Protein AF-A0A660SDK5-F1 (afdb_monomer_lite)

Foldseek 3Di:
DDFDWDAQPPPRDIDGPPDDHPDPPDDDDDDDDDDDDDDPPPDPDPPVVVVVVVVVVVCVVVCVVCVVVVVVVVVVVVVVVVVVVVVVCVVVVVLVVVLVVLLVVLCVLVVNPPVVLVVQLVVQCVVCVPDDSSVSSVVSSVVSVVVVVD

Structure (mmCIF, N/CA/C/O backbone):
data_AF-A0A660SDK5-F1
#
_entry.id   AF-A0A660SDK5-F1
#
loop_
_atom_site.group_PDB
_atom_site.id
_atom_site.type_symbol
_atom_site.label_atom_id
_atom_site.label_alt_id
_atom_site.label_comp_id
_atom_site.label_asym_id
_atom_site.label_entity_id
_atom_site.label_seq_id
_atom_site.pdbx_PDB_ins_code
_atom_site.Cartn_x
_atom_site.Cartn_y
_atom_site.Cartn_z
_atom_site.occupancy
_atom_site.B_iso_or_equiv
_atom_site.auth_seq_id
_atom_site.auth_comp_id
_atom_site.auth_asym_id
_atom_site.auth_atom_id
_atom_site.pdbx_PDB_model_num
ATOM 1 N N . MET A 1 1 ? 66.994 42.551 -54.030 1.00 45.72 1 MET A N 1
ATOM 2 C CA . MET A 1 1 ? 67.767 41.523 -53.300 1.00 45.72 1 MET A CA 1
ATOM 3 C C . MET A 1 1 ? 67.436 40.158 -53.883 1.00 45.72 1 MET A C 1
ATOM 5 O O . MET A 1 1 ? 66.266 39.802 -53.882 1.00 45.72 1 MET A O 1
ATOM 9 N N . ALA A 1 2 ? 68.414 39.427 -54.422 1.00 49.44 2 ALA A N 1
ATOM 10 C CA . ALA A 1 2 ? 68.190 38.048 -54.863 1.00 49.44 2 ALA A CA 1
ATOM 11 C C . ALA A 1 2 ? 68.078 37.131 -53.629 1.00 49.44 2 ALA A C 1
ATOM 13 O O . ALA A 1 2 ? 68.874 37.297 -52.702 1.00 49.44 2 ALA A O 1
ATOM 14 N N . PRO A 1 3 ? 67.104 36.207 -53.568 1.00 57.09 3 PRO A N 1
ATOM 15 C CA . PRO A 1 3 ? 66.950 35.340 -52.408 1.00 57.09 3 PRO A CA 1
ATOM 16 C C . PRO A 1 3 ? 68.117 34.350 -52.341 1.00 57.09 3 PRO A C 1
ATOM 18 O O . PRO A 1 3 ? 68.409 33.653 -53.316 1.00 57.09 3 PRO A O 1
ATOM 21 N N . ASN A 1 4 ? 68.786 34.290 -51.187 1.00 60.28 4 ASN A N 1
ATOM 22 C CA . ASN A 1 4 ? 69.859 33.333 -50.936 1.00 60.28 4 ASN A CA 1
ATOM 23 C C . ASN A 1 4 ? 69.269 31.917 -50.898 1.00 60.28 4 ASN A C 1
ATOM 25 O O . ASN A 1 4 ? 68.491 31.578 -50.002 1.00 60.28 4 ASN A O 1
ATOM 29 N N . LYS A 1 5 ? 69.622 31.112 -51.904 1.00 66.94 5 LYS A N 1
ATOM 30 C CA . LYS A 1 5 ? 69.234 29.703 -52.027 1.00 66.94 5 LYS A CA 1
ATOM 31 C C . LYS A 1 5 ? 70.316 28.829 -51.409 1.00 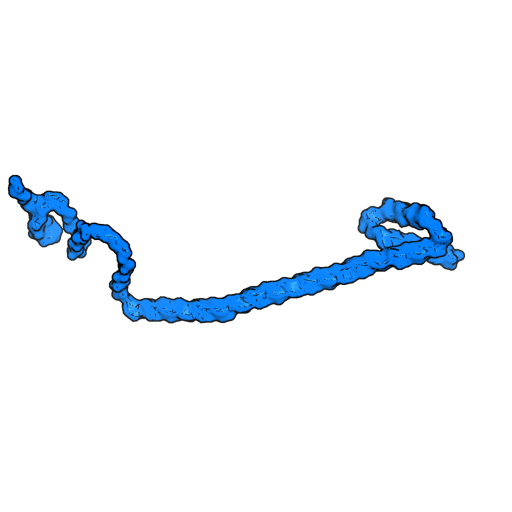66.94 5 LYS A C 1
ATOM 33 O O . LYS A 1 5 ? 71.500 29.071 -51.635 1.00 66.94 5 LYS A O 1
ATOM 38 N N . TYR A 1 6 ? 69.920 27.810 -50.662 1.00 68.50 6 TYR A N 1
ATOM 39 C CA . TYR A 1 6 ? 70.836 26.832 -50.083 1.00 68.50 6 TYR A CA 1
ATOM 40 C C . TYR A 1 6 ? 70.356 25.414 -50.381 1.00 68.50 6 TYR A C 1
ATOM 42 O O . TYR A 1 6 ? 69.182 25.182 -50.672 1.00 68.50 6 TYR A O 1
ATOM 50 N N . LYS A 1 7 ? 71.287 24.459 -50.355 1.00 66.62 7 LYS A N 1
ATOM 51 C CA . LYS A 1 7 ? 71.003 23.061 -50.677 1.00 66.62 7 LYS A CA 1
ATOM 52 C C . LYS A 1 7 ? 70.560 22.324 -49.417 1.00 66.62 7 LYS A C 1
ATOM 54 O O . LYS A 1 7 ? 71.272 22.348 -48.414 1.00 66.62 7 LYS A O 1
ATOM 59 N N . CYS A 1 8 ? 69.402 21.672 -49.462 1.00 66.19 8 CYS A N 1
ATOM 60 C CA . CYS A 1 8 ? 68.900 20.888 -48.341 1.00 66.19 8 CYS A CA 1
ATOM 61 C C . CYS A 1 8 ? 69.815 19.672 -48.096 1.00 66.19 8 CYS A C 1
ATOM 63 O O . CYS A 1 8 ? 70.030 18.888 -49.023 1.00 66.19 8 CYS A O 1
ATOM 65 N N . PRO A 1 9 ? 70.334 19.462 -46.873 1.00 63.25 9 PRO A N 1
ATOM 66 C CA . PRO A 1 9 ? 71.227 18.342 -46.580 1.00 63.25 9 PRO A CA 1
ATOM 67 C C . PRO A 1 9 ? 70.530 16.970 -46.610 1.00 63.25 9 PRO A C 1
ATOM 69 O O . PRO A 1 9 ? 71.217 15.959 -46.695 1.00 63.25 9 PRO A O 1
ATOM 72 N N . HIS A 1 10 ? 69.190 16.919 -46.573 1.00 59.16 10 HIS A N 1
ATOM 73 C CA . HIS A 1 10 ? 68.434 15.660 -46.564 1.00 59.16 10 HIS A CA 1
ATOM 74 C C . HIS A 1 10 ? 67.985 15.173 -47.949 1.00 59.16 10 HIS A C 1
ATOM 76 O O . HIS A 1 10 ? 68.070 13.978 -48.213 1.00 59.16 10 HIS A O 1
ATOM 82 N N . CYS A 1 11 ? 67.518 16.058 -48.835 1.00 65.75 11 CYS A N 1
ATOM 83 C CA . CYS A 1 11 ? 67.056 15.678 -50.182 1.00 65.75 11 CYS A CA 1
ATOM 84 C C . CYS A 1 11 ? 67.923 16.240 -51.319 1.00 65.75 11 CYS A C 1
ATOM 86 O O . CYS A 1 11 ? 67.777 15.829 -52.466 1.00 65.75 11 CYS A O 1
ATOM 88 N N . GLY A 1 12 ? 68.831 17.175 -51.029 1.00 62.75 12 GLY A N 1
ATOM 89 C CA . GLY A 1 12 ? 69.705 17.785 -52.027 1.00 62.75 12 GLY A CA 1
ATOM 90 C C . GLY A 1 12 ? 69.044 18.843 -52.919 1.00 62.75 12 GLY A C 1
ATOM 91 O O . GLY A 1 12 ? 69.733 19.389 -53.781 1.00 62.75 12 GLY A O 1
ATOM 92 N N . GLU A 1 13 ? 67.762 19.166 -52.726 1.00 64.44 13 GLU A N 1
ATOM 93 C CA . GLU A 1 13 ? 67.080 20.226 -53.481 1.00 64.44 13 GLU A CA 1
ATOM 94 C C . GLU A 1 13 ? 67.438 21.633 -52.972 1.00 64.44 13 GLU A C 1
ATOM 96 O O . GLU A 1 13 ? 67.806 21.827 -51.811 1.00 64.44 13 GLU A O 1
ATOM 101 N N . MET A 1 14 ? 67.362 22.624 -53.866 1.00 66.81 14 MET A N 1
ATOM 102 C CA . MET A 1 14 ? 67.649 24.031 -53.568 1.00 66.81 14 MET A CA 1
ATOM 103 C C . MET A 1 14 ? 66.403 24.713 -52.994 1.00 66.81 14 MET A C 1
ATOM 105 O O . MET A 1 14 ? 65.396 24.824 -53.689 1.00 66.81 14 MET A O 1
ATOM 109 N N . VAL A 1 15 ? 66.495 25.218 -51.766 1.00 65.31 15 VAL A N 1
ATOM 110 C CA . VAL A 1 15 ? 65.403 25.901 -51.053 1.00 65.31 15 VAL A CA 1
ATOM 111 C C . VAL A 1 15 ? 65.769 27.344 -50.714 1.00 65.31 15 VAL A C 1
ATOM 113 O O . VAL A 1 15 ? 66.944 27.701 -50.581 1.00 65.31 15 VAL A O 1
ATOM 116 N N . THR A 1 16 ? 64.751 28.193 -50.608 1.00 64.69 16 THR A N 1
ATOM 117 C CA . THR A 1 16 ? 64.866 29.614 -50.264 1.00 64.69 16 THR A CA 1
ATOM 118 C C . THR A 1 16 ? 64.723 29.842 -48.760 1.00 64.69 16 THR A C 1
ATOM 120 O O . THR A 1 16 ? 63.924 29.196 -48.087 1.00 64.69 16 THR A O 1
ATOM 123 N N . PHE A 1 17 ? 65.516 30.766 -48.210 1.00 54.19 17 PHE A N 1
ATOM 124 C CA . PHE A 1 17 ? 65.450 31.137 -46.792 1.00 54.19 17 PHE A CA 1
ATOM 125 C C . PHE A 1 17 ? 64.060 31.693 -46.432 1.00 54.19 17 PHE A C 1
ATOM 127 O O . PHE A 1 17 ? 63.668 32.730 -46.961 1.00 54.19 17 PHE A O 1
ATOM 134 N N . GLY A 1 18 ? 63.341 31.020 -45.528 1.00 58.81 18 GLY A N 1
ATOM 135 C CA . GLY A 1 18 ? 62.025 31.446 -45.031 1.00 58.81 18 GLY A CA 1
ATOM 136 C C . GLY A 1 18 ? 60.860 30.516 -45.384 1.00 58.81 18 GLY A C 1
ATOM 137 O O . GLY A 1 18 ? 59.809 30.637 -44.766 1.00 58.81 18 GLY A O 1
ATOM 138 N N . GLU A 1 19 ? 61.042 29.562 -46.301 1.00 58.28 19 GLU A N 1
ATOM 139 C CA . GLU A 1 19 ? 60.058 28.500 -46.546 1.00 58.28 19 GLU A CA 1
ATOM 140 C C . GLU A 1 19 ? 60.362 27.262 -45.693 1.00 58.28 19 GLU A C 1
ATOM 142 O O . GLU A 1 19 ? 61.521 26.938 -45.416 1.00 58.28 19 GLU A O 1
ATOM 147 N N . HIS A 1 20 ? 59.294 26.619 -45.216 1.00 56.06 20 HIS A N 1
ATOM 148 C CA . HIS A 1 20 ? 59.330 25.590 -44.182 1.00 56.06 20 HIS A CA 1
ATOM 149 C C . HIS A 1 20 ? 60.252 24.416 -44.543 1.00 56.06 20 HIS A C 1
ATOM 151 O O . HIS A 1 20 ? 60.253 23.907 -45.663 1.00 56.06 20 HIS A O 1
ATOM 157 N N . PHE A 1 21 ? 61.041 23.989 -43.552 1.00 54.16 21 PHE A N 1
ATOM 158 C CA . PHE A 1 21 ? 61.981 22.876 -43.648 1.00 54.16 21 PHE A CA 1
ATOM 159 C C . PHE A 1 21 ? 61.303 21.621 -44.209 1.00 54.16 21 PHE A C 1
ATOM 161 O O . PHE A 1 21 ? 60.197 21.278 -43.793 1.00 54.16 21 PHE A O 1
ATOM 168 N N . CYS A 1 22 ? 61.985 20.908 -45.114 1.00 53.41 22 CYS A N 1
ATOM 169 C CA . CYS A 1 22 ? 61.544 19.595 -45.573 1.00 53.41 22 CYS A CA 1
ATOM 170 C C . CYS A 1 22 ? 61.360 18.664 -44.367 1.00 53.41 22 CYS A C 1
ATOM 172 O O . CYS A 1 22 ? 62.335 18.161 -43.807 1.00 53.41 22 CYS A O 1
ATOM 174 N N . LEU A 1 23 ? 60.107 18.431 -43.978 1.00 53.84 23 LEU A N 1
ATOM 175 C CA . LEU A 1 23 ? 59.757 17.371 -43.050 1.00 53.84 23 LEU A CA 1
ATOM 176 C C . LEU A 1 23 ? 60.050 16.042 -43.745 1.00 53.84 23 LEU A C 1
ATOM 178 O O . LEU A 1 23 ? 59.659 15.802 -44.891 1.00 53.84 23 LEU A O 1
ATOM 182 N N . ILE A 1 24 ? 60.818 15.214 -43.046 1.00 47.53 24 ILE A N 1
ATOM 183 C CA . ILE A 1 24 ? 61.149 13.845 -43.428 1.00 47.53 24 ILE A CA 1
ATOM 184 C C . ILE A 1 24 ? 59.847 13.165 -43.888 1.00 47.53 24 ILE A C 1
ATOM 186 O O . ILE A 1 24 ? 58.884 13.133 -43.128 1.00 47.53 24 ILE A O 1
ATOM 190 N N . ASN A 1 25 ? 59.845 12.654 -45.126 1.00 46.62 25 ASN A N 1
ATOM 191 C CA . ASN A 1 25 ? 58.721 12.049 -45.871 1.00 46.62 25 ASN A CA 1
ATOM 192 C C . ASN A 1 25 ? 57.896 12.934 -46.827 1.00 46.62 25 ASN A C 1
ATOM 194 O O . ASN A 1 25 ? 56.756 12.602 -47.132 1.00 46.62 25 ASN A O 1
ATOM 198 N N . GLY A 1 26 ? 58.508 13.950 -47.439 1.00 47.28 26 GLY A N 1
ATOM 199 C CA . GLY A 1 26 ? 58.236 14.237 -48.858 1.00 47.28 26 GLY A CA 1
ATOM 200 C C . GLY A 1 26 ? 56.811 14.667 -49.228 1.00 47.28 26 GLY A C 1
ATOM 201 O O . GLY A 1 26 ? 56.377 14.405 -50.346 1.00 47.28 26 GLY A O 1
ATOM 202 N N . THR A 1 27 ? 56.093 15.357 -48.346 1.00 44.25 27 THR A N 1
ATOM 203 C CA . THR A 1 27 ? 54.814 15.990 -48.694 1.00 44.25 27 THR A CA 1
ATOM 204 C C . THR A 1 27 ? 54.873 17.478 -48.387 1.00 44.25 27 THR A C 1
ATOM 206 O O . THR A 1 27 ? 55.001 17.879 -47.233 1.00 44.25 27 THR A O 1
ATOM 209 N N . LYS A 1 28 ? 54.816 18.292 -49.446 1.00 46.75 28 LYS A N 1
ATOM 210 C CA . LYS A 1 28 ? 54.631 19.744 -49.372 1.00 46.75 28 LYS A CA 1
ATOM 211 C C . LYS A 1 28 ? 53.169 19.999 -48.985 1.00 46.75 28 LYS A C 1
ATOM 213 O O . LYS A 1 28 ? 52.286 19.541 -49.702 1.00 46.75 28 LYS A O 1
ATOM 218 N N . GLU A 1 29 ? 52.907 20.683 -47.874 1.00 45.25 29 GLU A N 1
ATOM 219 C CA . GLU A 1 29 ? 51.584 21.265 -47.614 1.00 45.25 29 GLU A CA 1
ATOM 220 C C . GLU A 1 29 ? 51.557 22.680 -48.203 1.00 45.25 29 GLU A C 1
ATOM 222 O O . GLU A 1 29 ? 52.317 23.549 -47.779 1.00 45.25 29 GLU A O 1
ATOM 227 N N . GLU A 1 30 ? 50.700 22.908 -49.198 1.00 40.53 30 GLU A N 1
ATOM 228 C CA . GLU A 1 30 ? 50.307 24.254 -49.615 1.00 40.53 30 GLU A CA 1
ATOM 229 C C . GLU A 1 30 ? 49.165 24.716 -48.703 1.00 40.53 30 GLU A C 1
ATOM 231 O O . GLU A 1 30 ? 48.057 24.183 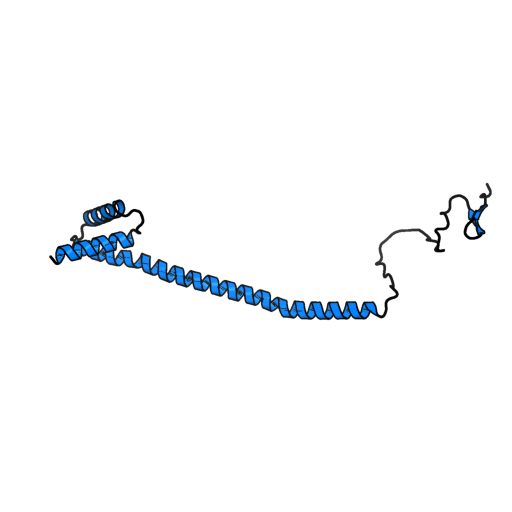-48.746 1.00 40.53 30 GLU A O 1
ATOM 236 N N . SER A 1 31 ? 49.439 25.697 -47.843 1.00 43.06 31 SER A N 1
ATOM 237 C CA . SER A 1 31 ? 48.449 26.319 -46.965 1.00 43.06 31 SER A CA 1
ATOM 238 C C . SER A 1 31 ? 47.970 27.658 -47.531 1.00 43.06 31 SER A C 1
ATOM 240 O O . SER A 1 31 ? 48.736 28.619 -47.564 1.00 43.06 31 SER A O 1
ATOM 242 N N . SER A 1 32 ? 46.704 27.737 -47.940 1.00 37.66 32 SER A N 1
ATOM 243 C CA . SER A 1 32 ? 45.833 28.934 -47.912 1.00 37.66 32 SER A CA 1
ATOM 244 C C . SER A 1 32 ? 44.469 28.547 -48.513 1.00 37.66 32 SER A C 1
ATOM 246 O O . SER A 1 32 ? 44.440 27.806 -49.483 1.00 37.66 32 SER A O 1
ATOM 248 N N . ALA A 1 33 ? 43.284 28.951 -48.058 1.00 33.19 33 ALA A N 1
ATOM 249 C CA . ALA A 1 33 ? 42.777 29.603 -46.858 1.00 33.19 33 ALA A CA 1
ATOM 250 C C . ALA A 1 33 ? 41.240 29.352 -46.831 1.00 33.19 33 ALA A C 1
ATOM 252 O O . ALA A 1 33 ? 40.620 29.289 -47.887 1.00 33.19 33 ALA A O 1
ATOM 253 N N . ASP A 1 34 ? 40.675 29.231 -45.627 1.00 32.34 34 ASP A N 1
ATOM 254 C CA . ASP A 1 34 ? 39.276 29.450 -45.200 1.00 32.34 34 ASP A CA 1
ATOM 255 C C . ASP A 1 34 ? 38.039 28.717 -45.803 1.00 32.34 34 ASP A C 1
ATOM 257 O O . ASP A 1 34 ? 37.671 28.852 -46.966 1.00 32.34 34 ASP A O 1
ATOM 261 N N . SER A 1 35 ? 37.278 28.138 -44.853 1.00 29.69 35 SER A N 1
ATOM 262 C CA . SER A 1 35 ? 35.886 27.623 -44.830 1.00 29.69 35 SER A CA 1
ATOM 263 C C . SER A 1 35 ? 35.592 26.129 -45.096 1.00 29.69 35 SER A C 1
ATOM 265 O O . SER A 1 35 ? 36.285 25.472 -45.865 1.00 29.69 35 SER A O 1
ATOM 267 N N . PRO A 1 36 ? 34.609 25.545 -44.365 1.00 45.31 36 PRO A N 1
ATOM 268 C CA . PRO A 1 36 ? 34.728 24.202 -43.812 1.00 45.31 36 PRO A CA 1
ATOM 269 C C . PRO A 1 36 ? 33.966 23.171 -44.644 1.00 45.31 36 PRO A C 1
ATOM 271 O O . PRO A 1 36 ? 32.738 23.179 -44.685 1.00 45.31 36 PRO A O 1
ATOM 274 N N . GLU A 1 37 ? 34.683 22.216 -45.231 1.00 32.53 37 GLU A N 1
ATOM 275 C CA . GLU A 1 37 ? 34.061 21.041 -45.830 1.00 32.53 37 GLU A CA 1
ATOM 276 C C . GLU A 1 37 ? 34.678 19.750 -45.293 1.00 32.53 37 GLU A C 1
ATOM 278 O O . GLU A 1 37 ? 35.881 19.603 -45.086 1.00 32.53 37 GLU A O 1
ATOM 283 N N . VAL A 1 38 ? 33.768 18.837 -44.978 1.00 40.59 38 VAL A N 1
ATOM 284 C CA . VAL A 1 38 ? 33.946 17.550 -44.321 1.00 40.59 38 VAL A CA 1
ATOM 285 C C . VAL A 1 38 ? 35.097 16.762 -44.950 1.00 40.59 38 VAL A C 1
ATOM 287 O O . VAL A 1 38 ? 35.002 16.270 -46.075 1.00 40.59 38 VAL A O 1
ATOM 290 N N . ASN A 1 39 ? 36.175 16.582 -44.185 1.00 38.38 39 ASN A N 1
ATOM 291 C CA . ASN A 1 39 ? 37.312 15.762 -44.587 1.00 38.38 39 ASN A CA 1
ATOM 292 C C . ASN A 1 39 ? 36.915 14.279 -44.648 1.00 38.38 39 ASN A C 1
ATOM 294 O O . ASN A 1 39 ? 37.056 13.523 -43.684 1.00 38.38 39 ASN A O 1
ATOM 298 N N . ASN A 1 40 ? 36.473 13.856 -45.830 1.00 44.31 40 ASN A N 1
ATOM 299 C CA . ASN A 1 40 ? 36.569 12.487 -46.312 1.00 44.31 40 ASN A CA 1
ATOM 300 C C . ASN A 1 40 ? 38.052 12.078 -46.365 1.00 44.31 40 ASN A C 1
ATOM 302 O O . ASN A 1 40 ? 38.704 12.166 -47.406 1.00 44.31 40 ASN A O 1
ATOM 306 N N . LYS A 1 41 ? 38.606 11.580 -45.253 1.00 38.22 41 LYS A N 1
ATOM 307 C CA . LYS A 1 41 ? 39.825 10.767 -45.316 1.00 38.22 41 LYS A CA 1
ATOM 308 C C . LYS A 1 41 ? 39.448 9.399 -45.876 1.00 38.22 41 LYS A C 1
ATOM 310 O O . LYS A 1 41 ? 38.984 8.514 -45.160 1.00 38.22 41 LYS A O 1
ATOM 315 N N . LYS A 1 42 ? 39.665 9.251 -47.184 1.00 45.38 42 LYS A N 1
ATOM 316 C CA . LYS A 1 42 ? 39.742 7.981 -47.910 1.00 45.38 42 LYS A CA 1
ATOM 317 C C . LYS A 1 42 ? 40.836 7.124 -47.264 1.00 45.38 42 LYS A C 1
ATOM 319 O O . LYS A 1 42 ? 42.001 7.202 -47.631 1.00 45.38 42 LYS A O 1
ATOM 324 N N . SER A 1 43 ? 40.453 6.364 -46.241 1.00 41.75 43 SER A N 1
ATOM 325 C CA . SER A 1 43 ? 41.298 5.366 -45.596 1.00 41.75 43 SER A CA 1
ATOM 326 C C . SER A 1 43 ? 41.329 4.118 -46.470 1.00 41.75 43 SER A C 1
ATOM 328 O O . SER A 1 43 ? 40.296 3.502 -46.750 1.00 41.75 43 SER A O 1
ATOM 330 N N . GLU A 1 44 ? 42.532 3.757 -46.902 1.00 44.09 44 GLU A N 1
ATOM 331 C CA . GLU A 1 44 ? 42.892 2.416 -47.345 1.00 44.09 44 GLU A CA 1
ATOM 332 C C . GLU A 1 44 ? 42.525 1.396 -46.258 1.00 44.09 44 GLU A C 1
ATOM 334 O O . GLU A 1 44 ? 43.308 1.104 -45.361 1.00 44.09 44 GLU A O 1
ATOM 339 N N . ASN A 1 45 ? 41.295 0.880 -46.285 1.00 46.94 45 ASN A N 1
ATOM 340 C CA . ASN A 1 45 ? 40.918 -0.314 -45.529 1.00 46.94 45 ASN A CA 1
ATOM 341 C C . ASN A 1 45 ? 39.602 -0.909 -46.053 1.00 46.94 45 ASN A C 1
ATOM 343 O O . ASN A 1 45 ? 38.591 -0.994 -45.353 1.00 46.94 45 ASN A O 1
ATOM 347 N N . SER A 1 46 ? 39.600 -1.336 -47.320 1.00 45.91 46 SER A N 1
ATOM 348 C CA . SER A 1 46 ? 38.405 -1.896 -47.976 1.00 45.91 46 SER A CA 1
ATOM 349 C C . SER A 1 46 ? 37.906 -3.217 -47.351 1.00 45.91 46 SER A C 1
ATOM 351 O O . SER A 1 46 ? 36.761 -3.609 -47.585 1.00 45.91 46 SER A O 1
ATOM 353 N N . GLY A 1 47 ? 38.718 -3.878 -46.510 1.00 48.03 47 GLY A N 1
ATOM 354 C CA . GLY A 1 47 ? 38.348 -5.084 -45.754 1.00 48.03 47 GLY A CA 1
ATOM 355 C C . GLY A 1 47 ? 37.775 -4.823 -44.351 1.00 48.03 47 GLY A C 1
ATOM 356 O O . GLY A 1 47 ? 36.805 -5.471 -43.953 1.00 48.03 47 GLY A O 1
ATOM 357 N N . SER A 1 48 ? 38.325 -3.856 -43.607 1.00 52.03 48 SER A N 1
ATOM 358 C CA . SER A 1 48 ? 37.908 -3.563 -42.222 1.00 52.03 48 SER A CA 1
ATOM 359 C C . SER A 1 48 ? 36.657 -2.687 -42.139 1.00 52.03 48 SER A C 1
ATOM 361 O O . SER A 1 48 ? 35.843 -2.882 -41.237 1.00 52.03 48 SER A O 1
ATOM 363 N N . LEU A 1 49 ? 36.425 -1.798 -43.114 1.00 54.66 49 LEU A N 1
ATOM 364 C CA . LEU A 1 49 ? 35.206 -0.978 -43.166 1.00 54.66 49 LEU A CA 1
ATOM 365 C C . LEU A 1 49 ? 33.932 -1.819 -43.328 1.00 54.66 49 LEU A C 1
ATOM 367 O O . LEU A 1 49 ? 32.913 -1.518 -42.710 1.00 54.66 49 LEU A O 1
ATOM 371 N N . LYS A 1 50 ? 33.995 -2.917 -44.096 1.00 60.56 50 LYS A N 1
ATOM 372 C CA . LYS A 1 50 ? 32.858 -3.841 -44.249 1.00 60.56 50 LYS A CA 1
ATOM 373 C C . LYS A 1 50 ? 32.505 -4.528 -42.929 1.00 60.56 50 LYS A C 1
ATOM 375 O O . LYS A 1 50 ? 31.329 -4.665 -42.614 1.00 60.56 50 LYS A O 1
ATOM 380 N N . ARG A 1 51 ? 33.509 -4.912 -42.131 1.00 65.31 51 ARG A N 1
ATOM 381 C CA . ARG A 1 51 ? 33.290 -5.531 -40.813 1.00 65.31 51 ARG A CA 1
ATOM 382 C C . ARG A 1 51 ? 32.686 -4.543 -39.815 1.00 65.31 51 ARG A C 1
ATOM 384 O O . ARG A 1 51 ? 31.751 -4.908 -39.115 1.00 65.31 51 ARG A O 1
ATOM 391 N N . ILE A 1 52 ? 33.156 -3.294 -39.803 1.00 73.06 52 ILE A N 1
ATOM 392 C CA . ILE A 1 52 ? 32.602 -2.234 -38.944 1.00 73.06 52 ILE A CA 1
ATOM 393 C C . ILE A 1 52 ? 31.144 -1.933 -39.322 1.00 73.06 52 ILE A C 1
ATOM 395 O O . ILE A 1 52 ? 30.293 -1.836 -38.440 1.00 73.06 52 ILE A O 1
ATOM 399 N N . GLY A 1 53 ? 30.835 -1.872 -40.622 1.00 73.44 53 GLY A N 1
ATOM 400 C CA . GLY A 1 53 ? 29.465 -1.698 -41.107 1.00 73.44 53 GLY A CA 1
ATOM 401 C C . GLY A 1 53 ? 28.531 -2.826 -40.660 1.00 73.44 53 GLY A C 1
ATOM 402 O O . GLY A 1 53 ? 27.449 -2.558 -40.147 1.00 73.44 53 GLY A O 1
ATOM 403 N N . VAL A 1 54 ? 28.967 -4.085 -40.771 1.00 79.38 54 VAL A N 1
ATOM 404 C CA . VAL A 1 54 ? 28.173 -5.242 -40.320 1.00 79.38 54 VAL A CA 1
ATOM 405 C C . VAL A 1 54 ? 27.957 -5.222 -38.804 1.00 79.38 54 VAL A C 1
ATOM 407 O O . VAL A 1 54 ? 26.842 -5.466 -38.353 1.00 79.38 54 VAL A O 1
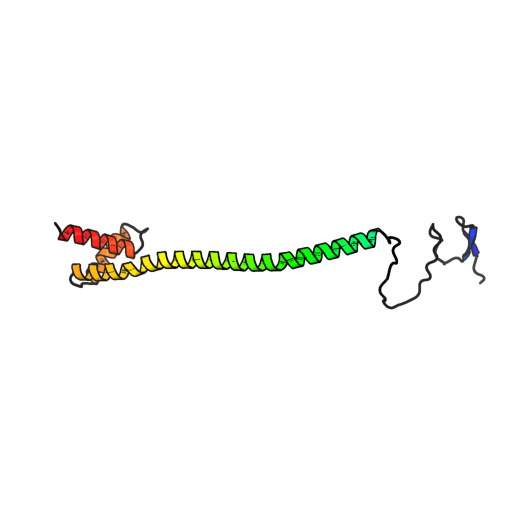ATOM 410 N N . ILE A 1 55 ? 28.975 -4.878 -38.010 1.00 81.12 55 ILE A N 1
ATOM 411 C CA . ILE A 1 55 ? 28.850 -4.795 -36.545 1.00 81.12 55 ILE A CA 1
ATOM 412 C C . ILE A 1 55 ? 27.848 -3.706 -36.140 1.00 81.12 55 ILE A C 1
ATOM 414 O O . ILE A 1 55 ? 27.015 -3.946 -35.269 1.00 81.12 55 ILE A O 1
ATOM 418 N N . LEU A 1 56 ? 27.871 -2.540 -36.792 1.00 82.12 56 LEU A N 1
ATOM 419 C CA . LEU A 1 56 ? 26.907 -1.465 -36.530 1.00 82.12 56 LEU A CA 1
ATOM 420 C C . LEU A 1 56 ? 25.473 -1.875 -36.884 1.00 82.12 56 LEU A C 1
ATOM 422 O O . LEU A 1 56 ? 24.552 -1.608 -36.113 1.00 82.12 56 LEU A O 1
ATOM 426 N N . VAL A 1 57 ? 25.278 -2.568 -38.008 1.00 83.50 57 VAL A N 1
ATOM 427 C CA . VAL A 1 57 ? 23.960 -3.087 -38.411 1.00 83.50 57 VAL A CA 1
ATOM 428 C C . VAL A 1 57 ? 23.448 -4.117 -37.399 1.00 83.50 57 VAL A C 1
ATOM 430 O O . VAL A 1 57 ? 22.308 -4.034 -36.952 1.00 83.50 57 VAL A O 1
ATOM 433 N N . VAL A 1 58 ? 24.295 -5.046 -36.954 1.00 83.56 58 VAL A N 1
ATOM 434 C CA . VAL A 1 58 ? 23.913 -6.058 -35.955 1.00 83.56 58 VAL A CA 1
ATOM 435 C C . VAL A 1 58 ? 23.634 -5.431 -34.581 1.00 83.56 58 VAL A C 1
ATOM 437 O O . VAL A 1 58 ? 22.675 -5.824 -33.916 1.00 83.56 58 VAL A O 1
ATOM 440 N N . ALA A 1 59 ? 24.416 -4.435 -34.158 1.00 82.44 59 ALA A N 1
ATOM 441 C CA . ALA A 1 59 ? 24.223 -3.738 -32.884 1.00 82.44 59 ALA A CA 1
ATOM 442 C C . ALA A 1 59 ? 22.940 -2.892 -32.870 1.00 82.44 59 ALA A C 1
ATOM 444 O O . ALA A 1 59 ? 22.219 -2.868 -31.876 1.00 82.44 59 ALA A O 1
ATOM 445 N N . THR A 1 60 ? 22.617 -2.232 -33.982 1.00 81.38 60 THR A N 1
ATOM 446 C CA . THR A 1 60 ? 21.370 -1.461 -34.116 1.00 81.38 60 THR A CA 1
ATOM 447 C C . THR A 1 60 ? 20.143 -2.366 -34.175 1.00 81.38 60 THR A C 1
ATOM 449 O O . THR A 1 60 ? 19.150 -2.067 -33.520 1.00 81.38 60 THR A O 1
ATOM 452 N N . LEU A 1 61 ? 20.220 -3.510 -34.865 1.00 81.38 61 LEU A N 1
ATOM 453 C CA . LEU A 1 61 ? 19.151 -4.518 -34.886 1.00 81.38 61 LEU A CA 1
ATOM 454 C C . LEU A 1 61 ? 18.900 -5.141 -33.507 1.00 81.38 61 LEU A C 1
ATOM 456 O O . LEU A 1 61 ? 17.753 -5.231 -33.073 1.00 81.38 61 LEU A O 1
ATOM 460 N N . THR A 1 62 ? 19.957 -5.542 -32.796 1.00 80.56 62 THR A N 1
ATOM 461 C CA . THR A 1 62 ? 19.824 -6.111 -31.443 1.00 80.56 62 THR A CA 1
ATOM 462 C C . THR A 1 62 ? 19.367 -5.066 -30.431 1.00 80.56 62 THR A C 1
ATOM 464 O O . THR A 1 62 ? 18.467 -5.344 -29.641 1.00 80.56 62 THR A O 1
ATOM 467 N N . GLY A 1 63 ? 19.899 -3.844 -30.501 1.00 78.00 63 GLY A N 1
ATOM 468 C CA . GLY A 1 63 ? 19.445 -2.714 -29.694 1.00 78.00 63 GLY A CA 1
ATOM 469 C C . GLY A 1 63 ? 17.965 -2.402 -29.913 1.00 78.00 63 GLY A C 1
ATOM 470 O O . GLY A 1 63 ? 17.222 -2.306 -28.941 1.00 78.00 63 GLY A O 1
ATOM 471 N N . ALA A 1 64 ? 17.510 -2.326 -31.167 1.00 75.38 64 ALA A N 1
ATOM 472 C CA . ALA A 1 64 ? 16.110 -2.067 -31.506 1.00 75.38 64 ALA A CA 1
ATOM 473 C C . ALA A 1 64 ? 15.169 -3.205 -31.085 1.00 75.38 64 ALA A C 1
ATOM 475 O O . ALA A 1 64 ? 14.036 -2.938 -30.692 1.00 75.38 64 ALA A O 1
ATOM 476 N N . MET A 1 65 ? 15.629 -4.460 -31.121 1.00 77.81 65 MET A N 1
ATOM 477 C CA . MET A 1 65 ? 14.849 -5.591 -30.616 1.00 77.81 65 MET A CA 1
ATOM 478 C C . MET A 1 65 ? 14.778 -5.633 -29.089 1.00 77.81 65 MET A C 1
ATOM 480 O O . MET A 1 65 ? 13.744 -6.028 -28.567 1.00 77.81 65 MET A O 1
ATOM 484 N N . LEU A 1 66 ? 15.825 -5.217 -28.369 1.00 76.19 66 LEU A N 1
ATOM 485 C CA . LEU A 1 66 ? 15.874 -5.227 -26.898 1.00 76.19 66 LEU A CA 1
ATOM 486 C C . LEU A 1 66 ? 15.213 -3.998 -26.254 1.00 76.19 66 LEU A C 1
ATOM 488 O O . LEU A 1 66 ? 14.670 -4.100 -25.154 1.00 76.19 66 LEU A O 1
ATOM 492 N N . TRP A 1 67 ? 15.198 -2.857 -26.944 1.00 73.06 67 TRP A N 1
ATOM 493 C CA . TRP A 1 67 ? 14.560 -1.614 -26.497 1.00 73.06 67 TRP A CA 1
ATOM 494 C C . TRP A 1 67 ? 13.096 -1.767 -26.039 1.00 73.06 67 TRP A C 1
ATOM 496 O O . TRP A 1 67 ? 12.762 -1.273 -24.957 1.00 73.06 67 TRP A O 1
ATOM 506 N N . PRO A 1 68 ? 12.207 -2.458 -26.785 1.00 74.81 68 PRO A N 1
ATOM 507 C CA . PRO A 1 68 ? 10.826 -2.652 -26.354 1.00 74.81 68 PRO A CA 1
ATOM 508 C C . PRO A 1 68 ? 10.722 -3.557 -25.123 1.00 74.81 68 PRO A C 1
ATOM 510 O O . PRO A 1 68 ? 9.839 -3.341 -24.295 1.00 74.81 68 PRO A O 1
ATOM 513 N N . PHE A 1 69 ? 11.632 -4.520 -24.944 1.00 76.94 69 PHE A N 1
ATOM 514 C CA . PHE A 1 69 ? 11.614 -5.376 -23.759 1.00 76.94 69 PHE A CA 1
ATOM 515 C C . PHE A 1 69 ? 11.922 -4.580 -22.491 1.00 76.94 69 PHE A C 1
ATOM 517 O O . PHE A 1 69 ? 11.221 -4.766 -21.501 1.00 76.94 69 PHE A O 1
ATOM 524 N N . LEU A 1 70 ? 12.871 -3.635 -22.514 1.00 73.88 70 LEU A N 1
ATOM 525 C CA . LEU A 1 70 ? 13.142 -2.784 -21.345 1.00 73.88 70 LEU A CA 1
ATOM 526 C C . LEU A 1 70 ? 11.914 -1.961 -20.922 1.00 73.88 70 LEU A C 1
ATOM 528 O O . LEU A 1 70 ? 11.610 -1.882 -19.732 1.00 73.88 70 LEU A O 1
ATOM 532 N N . GLY A 1 71 ? 11.182 -1.388 -21.883 1.00 79.38 71 GLY A N 1
ATOM 533 C CA . GLY A 1 71 ? 9.954 -0.638 -21.595 1.00 79.38 71 GLY A CA 1
ATOM 534 C C . GLY A 1 71 ? 8.841 -1.523 -21.028 1.00 79.38 71 GLY A C 1
ATOM 535 O O . GLY A 1 71 ? 8.188 -1.164 -20.049 1.00 79.38 71 GLY A O 1
ATOM 536 N N . ILE A 1 72 ? 8.664 -2.716 -21.598 1.00 84.31 72 ILE A N 1
ATOM 537 C CA . ILE A 1 72 ? 7.666 -3.691 -21.144 1.00 84.31 72 ILE A CA 1
ATOM 538 C C . ILE A 1 72 ? 7.991 -4.188 -19.728 1.00 84.31 72 ILE A C 1
ATOM 540 O O . ILE A 1 72 ? 7.099 -4.233 -18.881 1.00 84.31 72 ILE A O 1
ATOM 544 N N . TYR A 1 73 ? 9.257 -4.490 -19.423 1.00 86.44 73 TYR A N 1
ATOM 545 C CA . TYR A 1 73 ? 9.672 -4.893 -18.075 1.00 86.44 73 TYR A CA 1
ATOM 546 C C . TYR A 1 73 ? 9.393 -3.810 -17.031 1.00 86.44 73 TYR A C 1
ATOM 548 O O . TYR A 1 73 ? 8.919 -4.137 -15.944 1.00 86.44 73 TYR A O 1
ATOM 556 N N . ALA A 1 74 ? 9.614 -2.532 -17.355 1.00 85.56 74 ALA A N 1
ATOM 557 C CA . ALA A 1 74 ? 9.290 -1.427 -16.453 1.00 85.56 74 ALA A CA 1
ATOM 558 C C . ALA A 1 74 ? 7.779 -1.334 -16.165 1.00 85.56 74 ALA A C 1
ATOM 560 O O . ALA A 1 74 ? 7.384 -1.119 -15.018 1.00 85.56 74 ALA A O 1
ATOM 561 N N . LEU A 1 75 ? 6.927 -1.562 -17.172 1.00 86.31 75 LEU A N 1
ATOM 562 C CA . LEU A 1 75 ? 5.472 -1.595 -16.995 1.00 86.31 75 LEU A CA 1
ATOM 563 C C . LEU A 1 75 ? 5.024 -2.770 -16.120 1.00 86.31 75 LEU A C 1
ATOM 565 O O . LEU A 1 75 ? 4.251 -2.573 -15.184 1.00 86.31 75 LEU A O 1
ATOM 569 N N . PHE A 1 76 ? 5.532 -3.978 -16.376 1.00 88.25 76 PHE A N 1
ATOM 570 C CA . PHE A 1 76 ? 5.212 -5.148 -15.555 1.00 88.25 76 PHE A CA 1
ATOM 571 C C . PHE A 1 76 ? 5.698 -4.987 -14.113 1.00 88.25 76 PHE A C 1
ATOM 573 O O . PHE A 1 76 ? 4.942 -5.268 -13.185 1.00 88.25 76 PHE A O 1
ATOM 580 N N . ALA A 1 77 ? 6.916 -4.479 -13.909 1.00 88.50 77 ALA A N 1
ATOM 581 C CA . ALA A 1 77 ? 7.432 -4.182 -12.577 1.00 88.50 77 ALA A CA 1
ATOM 582 C C . ALA A 1 77 ? 6.546 -3.156 -11.850 1.00 88.50 77 ALA A C 1
ATOM 584 O O . ALA A 1 77 ? 6.185 -3.368 -10.693 1.00 88.50 77 ALA A O 1
ATOM 585 N N . GLY A 1 78 ? 6.120 -2.093 -12.540 1.00 91.38 78 GLY A N 1
ATOM 586 C CA . GLY A 1 78 ? 5.196 -1.098 -11.995 1.00 91.38 78 GLY A CA 1
ATOM 587 C C . GLY A 1 78 ? 3.840 -1.689 -11.598 1.00 91.38 78 GLY A C 1
ATOM 588 O O . GLY A 1 78 ? 3.357 -1.427 -10.498 1.00 91.38 78 GLY A O 1
ATOM 589 N N . LEU A 1 79 ? 3.243 -2.533 -12.446 1.00 91.50 79 LEU A N 1
ATOM 590 C CA . LEU A 1 79 ? 1.965 -3.194 -12.154 1.00 91.50 79 LEU A CA 1
ATOM 591 C C . LEU A 1 79 ? 2.060 -4.154 -10.964 1.00 91.50 79 LEU A C 1
ATOM 593 O O . LEU A 1 79 ? 1.152 -4.180 -10.135 1.00 91.50 79 LEU A O 1
ATOM 597 N N . ILE A 1 80 ? 3.160 -4.902 -10.845 1.00 93.25 80 ILE A N 1
ATOM 598 C CA . ILE A 1 80 ? 3.400 -5.787 -9.697 1.00 93.25 80 ILE A CA 1
ATOM 599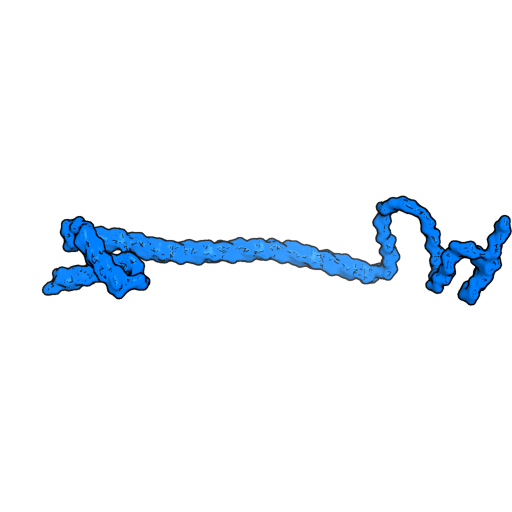 C C . ILE A 1 80 ? 3.487 -4.964 -8.409 1.00 93.25 80 ILE A C 1
ATOM 601 O O . ILE A 1 80 ? 2.812 -5.285 -7.432 1.00 93.25 80 ILE A O 1
ATOM 605 N N . VAL A 1 81 ? 4.259 -3.874 -8.410 1.00 94.44 81 VAL A N 1
ATOM 606 C CA . VAL A 1 81 ? 4.398 -2.994 -7.240 1.00 94.44 81 VAL A CA 1
ATOM 607 C C . VAL A 1 81 ? 3.053 -2.369 -6.860 1.00 94.44 81 VAL A C 1
ATOM 609 O O . VAL A 1 81 ? 2.664 -2.429 -5.694 1.00 94.44 81 VAL A O 1
ATOM 612 N N . MET A 1 82 ? 2.297 -1.844 -7.828 1.00 91.06 82 MET A N 1
ATOM 613 C CA . MET A 1 82 ? 0.963 -1.283 -7.581 1.00 91.06 82 MET A CA 1
ATOM 614 C C . MET A 1 82 ? -0.023 -2.335 -7.061 1.00 91.06 82 MET A C 1
ATOM 616 O O . MET A 1 82 ? -0.806 -2.042 -6.159 1.00 91.06 82 MET A O 1
ATOM 620 N N . GLY A 1 83 ? 0.044 -3.568 -7.568 1.00 93.31 83 GLY A N 1
ATOM 621 C CA . GLY A 1 83 ? -0.753 -4.690 -7.078 1.00 93.31 83 GLY A CA 1
ATOM 622 C C . GLY A 1 83 ? -0.436 -5.037 -5.624 1.00 93.31 83 GLY A C 1
ATOM 623 O O . GLY A 1 83 ? -1.351 -5.164 -4.811 1.00 93.31 83 GLY A O 1
ATOM 624 N N . ILE A 1 84 ? 0.848 -5.116 -5.262 1.00 92.81 84 ILE A N 1
ATOM 625 C CA . ILE A 1 84 ? 1.278 -5.361 -3.877 1.00 92.81 84 ILE A CA 1
ATOM 626 C C . ILE A 1 84 ? 0.784 -4.237 -2.960 1.00 92.81 84 ILE A C 1
ATOM 628 O O . ILE A 1 84 ? 0.200 -4.518 -1.915 1.00 92.81 84 ILE A O 1
ATOM 632 N N . ILE A 1 85 ? 0.954 -2.973 -3.362 1.00 91.81 85 ILE A N 1
ATOM 633 C CA . ILE A 1 85 ? 0.470 -1.818 -2.594 1.00 91.81 85 ILE A CA 1
ATOM 634 C C . ILE A 1 85 ? -1.050 -1.900 -2.403 1.00 91.81 85 ILE A C 1
ATOM 636 O O . ILE A 1 85 ? -1.532 -1.728 -1.285 1.00 91.81 85 ILE A O 1
ATOM 640 N N . ALA A 1 86 ? -1.812 -2.224 -3.451 1.00 90.62 86 ALA A N 1
ATOM 641 C CA . ALA A 1 86 ? -3.263 -2.367 -3.366 1.00 90.62 86 ALA A CA 1
ATOM 642 C C . ALA A 1 86 ? -3.688 -3.495 -2.411 1.00 90.62 86 ALA A C 1
ATOM 644 O O . ALA A 1 86 ? -4.623 -3.312 -1.629 1.00 90.62 86 ALA A O 1
ATOM 645 N N . VAL A 1 87 ? -2.993 -4.638 -2.417 1.00 90.88 87 VAL A N 1
ATOM 646 C CA . VAL A 1 87 ? -3.249 -5.745 -1.479 1.00 90.88 87 VAL A CA 1
ATOM 647 C C . VAL A 1 87 ? -2.944 -5.318 -0.044 1.00 90.88 87 VAL A C 1
ATOM 649 O O . VAL A 1 87 ? -3.776 -5.513 0.842 1.00 90.88 87 VAL A O 1
ATOM 652 N N . VAL A 1 88 ? -1.799 -4.676 0.192 1.00 89.50 88 VAL A N 1
ATOM 653 C CA . VAL A 1 88 ? -1.399 -4.183 1.518 1.00 89.50 88 VAL A CA 1
ATOM 654 C C . VAL A 1 88 ? -2.401 -3.155 2.047 1.00 89.50 88 VAL A C 1
ATOM 656 O O . VAL A 1 88 ? -2.863 -3.281 3.181 1.00 89.50 88 VAL A O 1
ATOM 659 N N . LEU A 1 89 ? -2.816 -2.190 1.221 1.00 84.44 89 LEU A N 1
ATOM 660 C CA . LEU A 1 89 ? -3.848 -1.213 1.577 1.00 84.44 89 LEU A CA 1
ATOM 661 C C . LEU A 1 89 ? -5.216 -1.864 1.795 1.00 84.44 89 LEU A C 1
ATOM 663 O O . LEU A 1 89 ? -5.950 -1.440 2.683 1.00 84.44 89 LEU A O 1
ATOM 667 N N . SER A 1 90 ? -5.557 -2.912 1.047 1.00 81.81 90 SER A N 1
ATOM 668 C CA . SER A 1 90 ? -6.808 -3.650 1.247 1.00 81.81 90 SER A CA 1
ATOM 669 C C . SER A 1 90 ? -6.822 -4.384 2.589 1.00 81.81 90 SER A C 1
ATOM 671 O O . SER A 1 90 ? -7.834 -4.366 3.288 1.00 81.81 90 SER A O 1
ATOM 673 N N . VAL A 1 91 ? -5.701 -4.990 2.992 1.00 78.00 91 VAL A N 1
ATOM 674 C CA . VAL A 1 91 ? -5.570 -5.680 4.287 1.00 78.00 91 VAL A CA 1
ATOM 675 C C . VAL A 1 91 ? -5.540 -4.677 5.446 1.00 78.00 91 VAL A C 1
ATOM 677 O O . VAL A 1 91 ? -6.291 -4.830 6.412 1.00 78.00 91 VAL A O 1
ATOM 680 N N . LEU A 1 92 ? -4.738 -3.614 5.342 1.00 70.81 92 LEU A N 1
ATOM 681 C CA . LEU A 1 92 ? -4.639 -2.569 6.369 1.00 70.81 92 LEU A CA 1
ATOM 682 C C . LEU A 1 92 ? -5.935 -1.754 6.494 1.00 70.81 92 LEU A C 1
ATOM 684 O O . LEU A 1 92 ? -6.396 -1.484 7.603 1.00 70.81 92 LEU A O 1
ATOM 688 N N . GLY A 1 93 ? -6.566 -1.410 5.371 1.00 63.00 93 GLY A N 1
ATOM 689 C CA . GLY A 1 93 ? -7.834 -0.682 5.333 1.00 63.00 93 GLY A CA 1
ATOM 690 C C . GLY A 1 93 ? -8.993 -1.497 5.906 1.00 63.00 93 GLY A C 1
ATOM 691 O O . GLY A 1 93 ? -9.829 -0.965 6.638 1.00 63.00 93 GLY A O 1
ATOM 692 N N . ARG A 1 94 ? -9.013 -2.817 5.670 1.00 58.62 94 ARG A N 1
ATOM 693 C CA . ARG A 1 94 ? -9.994 -3.715 6.297 1.00 58.62 94 ARG A CA 1
ATOM 694 C C . ARG A 1 94 ? -9.786 -3.826 7.809 1.00 58.62 94 ARG A C 1
ATOM 696 O O . ARG A 1 94 ? -10.766 -3.950 8.537 1.00 58.62 94 ARG A O 1
ATOM 703 N N . SER A 1 95 ? -8.545 -3.729 8.286 1.00 58.56 95 SER A N 1
ATOM 704 C CA . SER A 1 95 ? -8.239 -3.710 9.722 1.00 58.56 95 SER A CA 1
ATOM 705 C C . SER A 1 95 ? -8.781 -2.451 10.416 1.00 58.56 95 SER A C 1
ATOM 707 O O . SER A 1 95 ? -9.473 -2.565 11.430 1.00 58.56 95 SER A O 1
ATOM 709 N N . GLN A 1 96 ? -8.575 -1.257 9.843 1.00 56.06 96 GLN A N 1
ATOM 710 C CA . GLN A 1 96 ? -9.096 -0.011 10.431 1.00 56.06 96 GLN A CA 1
ATOM 711 C C . GLN A 1 96 ? -10.630 0.063 10.437 1.00 56.06 96 GLN A C 1
ATOM 713 O O . GLN A 1 96 ? -11.218 0.492 11.432 1.00 56.06 96 GLN A O 1
ATOM 718 N N . ASN A 1 97 ? -11.294 -0.400 9.373 1.00 57.94 97 ASN A N 1
ATOM 719 C CA . ASN A 1 97 ? -12.755 -0.318 9.268 1.00 57.94 97 ASN A CA 1
ATOM 720 C C . ASN A 1 97 ? -13.500 -1.180 10.298 1.00 57.94 97 ASN A C 1
ATOM 722 O O . ASN A 1 97 ? -14.639 -0.870 10.650 1.00 57.94 97 ASN A O 1
ATOM 726 N N . ASN A 1 98 ? -12.865 -2.222 10.835 1.00 63.84 98 ASN A N 1
ATOM 727 C CA . ASN A 1 98 ? -13.500 -3.075 11.838 1.00 63.84 98 ASN A CA 1
ATOM 728 C C . ASN A 1 98 ? -13.613 -2.392 13.211 1.00 63.84 98 ASN A C 1
ATOM 730 O O . ASN A 1 98 ? -14.529 -2.711 13.968 1.00 63.84 98 ASN A O 1
ATOM 734 N N . GLY A 1 99 ? -12.747 -1.421 13.533 1.00 66.88 99 GLY A N 1
ATOM 735 C CA . GLY A 1 99 ? -12.775 -0.722 14.825 1.00 66.88 99 GLY A CA 1
ATOM 736 C C . GLY A 1 99 ? -14.098 0.006 15.092 1.00 66.88 99 GLY A C 1
ATOM 737 O O . GLY A 1 99 ? -14.572 0.041 16.226 1.00 66.88 99 GLY A O 1
ATOM 738 N N . GLY A 1 100 ? -14.747 0.515 14.040 1.00 76.19 100 GLY A N 1
ATOM 739 C CA . GLY A 1 100 ? -16.048 1.178 14.150 1.00 76.19 100 GLY A CA 1
ATOM 740 C C . GLY A 1 100 ? -17.192 0.231 14.529 1.00 76.19 100 GLY A C 1
ATOM 741 O O . GLY A 1 100 ? -18.094 0.631 15.266 1.00 76.19 100 GLY A O 1
ATOM 742 N N . ALA A 1 101 ? -17.147 -1.025 14.073 1.00 82.19 101 ALA A N 1
ATOM 743 C CA . ALA A 1 101 ? -18.156 -2.029 14.411 1.00 82.19 101 ALA A CA 1
ATOM 744 C C . ALA A 1 101 ? -18.059 -2.432 15.891 1.00 82.19 101 ALA A C 1
ATOM 746 O O . ALA A 1 101 ? -19.058 -2.368 16.608 1.00 82.19 101 ALA A O 1
ATOM 747 N N . TYR A 1 102 ? -16.845 -2.728 16.369 1.00 82.44 102 TYR A N 1
ATOM 748 C CA . TYR A 1 102 ? -16.611 -3.054 17.780 1.00 82.44 102 TYR A CA 1
ATOM 749 C C . TYR A 1 102 ? -16.934 -1.883 18.708 1.00 82.44 102 TYR A C 1
ATOM 751 O O . TYR A 1 102 ? -17.497 -2.094 19.774 1.00 82.44 102 TYR A O 1
ATOM 759 N N . TYR A 1 103 ? -16.654 -0.642 18.303 1.00 85.69 103 TYR A N 1
ATOM 760 C CA . TYR A 1 103 ? -17.000 0.532 19.106 1.00 85.69 103 TYR A CA 1
ATOM 761 C C . TYR A 1 103 ? -18.517 0.710 19.263 1.00 85.69 103 TYR A C 1
ATOM 763 O O . TYR A 1 103 ? -18.996 1.014 20.355 1.00 85.69 103 TYR A O 1
ATOM 771 N N . ARG A 1 104 ? -19.298 0.480 18.197 1.00 85.62 104 ARG A N 1
ATOM 772 C CA . ARG A 1 104 ? -20.769 0.495 18.283 1.00 85.62 104 ARG A CA 1
ATOM 773 C C . ARG A 1 104 ? -21.297 -0.599 19.208 1.00 85.62 104 ARG A C 1
ATOM 775 O O . ARG A 1 104 ? -22.226 -0.351 19.970 1.00 85.62 104 ARG A O 1
ATOM 782 N N . GLN A 1 105 ? -20.696 -1.784 19.165 1.00 87.31 105 GLN A N 1
ATOM 783 C CA . GLN A 1 105 ? -21.079 -2.896 20.031 1.00 87.31 105 GLN A CA 1
ATOM 784 C C . GLN A 1 105 ? -20.690 -2.634 21.495 1.00 87.31 105 GLN A C 1
ATOM 786 O O . GLN A 1 105 ? -21.502 -2.840 22.394 1.00 87.31 105 GLN A O 1
ATOM 791 N N . LEU A 1 106 ? -19.512 -2.052 21.734 1.00 88.31 106 LEU A N 1
ATOM 792 C CA . LEU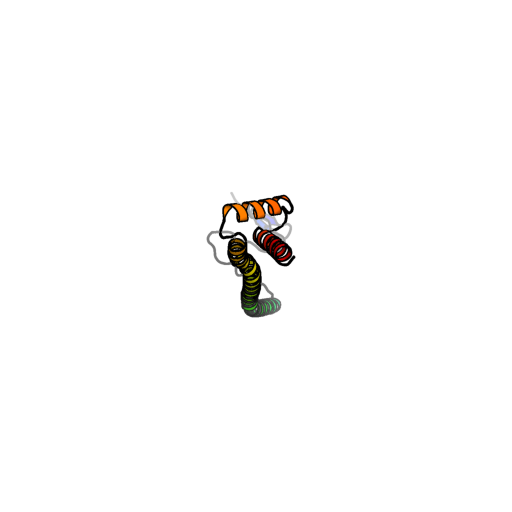 A 1 106 ? -19.070 -1.591 23.050 1.00 88.31 106 LEU A CA 1
ATOM 793 C C . LEU A 1 106 ? -20.055 -0.577 23.650 1.00 88.31 106 LEU A C 1
ATOM 795 O O . LEU A 1 106 ? -20.469 -0.721 24.796 1.00 88.31 106 LEU A O 1
ATOM 799 N N . LEU A 1 107 ? -20.487 0.413 22.863 1.00 91.06 107 LEU A N 1
ATOM 800 C CA . LEU A 1 107 ? -21.507 1.380 23.278 1.00 91.06 107 LEU A CA 1
ATOM 801 C C . LEU A 1 107 ? -22.805 0.693 23.709 1.00 91.06 107 LEU A C 1
ATOM 803 O O . LEU A 1 107 ? -23.403 1.114 24.692 1.00 91.06 107 LEU A O 1
ATOM 807 N N . SER A 1 108 ? -23.220 -0.375 23.023 1.00 90.12 108 SER A N 1
ATOM 808 C CA . SER A 1 108 ? -24.432 -1.111 23.399 1.00 90.12 108 SER A CA 1
ATOM 809 C C . SER A 1 108 ? -24.311 -1.833 24.748 1.00 90.12 108 SER A C 1
ATOM 811 O O . SER A 1 108 ? -25.285 -1.870 25.493 1.00 90.12 108 SER A O 1
ATOM 813 N N . MET A 1 109 ? -23.120 -2.325 25.112 1.00 86.69 109 MET A N 1
ATOM 814 C CA . MET A 1 109 ? -22.881 -2.956 26.421 1.00 86.69 109 MET A CA 1
ATOM 815 C C . MET A 1 109 ? -22.812 -1.940 27.564 1.00 86.69 109 MET A C 1
ATOM 817 O O . MET A 1 109 ? -23.226 -2.232 28.680 1.00 86.69 109 MET A O 1
ATOM 821 N N . VAL A 1 110 ? -22.312 -0.733 27.289 1.00 89.19 110 VAL A N 1
ATOM 822 C CA . VAL A 1 110 ? -22.141 0.342 28.284 1.00 89.19 110 VAL A CA 1
ATOM 823 C C . VAL A 1 110 ? -23.393 1.240 28.363 1.00 89.19 110 VAL A C 1
ATOM 825 O O . VAL A 1 110 ? -23.342 2.361 28.854 1.00 89.19 110 VAL A O 1
ATOM 828 N N . GLY A 1 111 ? -24.541 0.781 27.851 1.00 89.00 111 GLY A N 1
ATOM 829 C CA . GLY A 1 111 ? -25.807 1.524 27.929 1.00 89.00 111 GLY A CA 1
ATOM 830 C C . GLY A 1 111 ? -25.857 2.801 27.079 1.00 89.00 111 GLY A C 1
ATOM 831 O O . GLY A 1 111 ? -26.684 3.671 27.321 1.00 89.00 111 GLY A O 1
ATOM 832 N N . GLY A 1 112 ? -24.983 2.931 26.080 1.00 89.38 112 GLY A N 1
ATOM 833 C CA . GLY A 1 112 ? -24.901 4.093 25.190 1.00 89.38 112 GLY A CA 1
ATOM 834 C C . GLY A 1 112 ? -24.043 5.247 25.718 1.00 89.38 112 GLY A C 1
ATOM 835 O O . GLY A 1 112 ? -23.849 6.231 25.000 1.00 89.38 112 GLY A O 1
ATOM 836 N N . ASP A 1 113 ? -23.470 5.131 26.920 1.00 91.50 113 ASP A N 1
ATOM 837 C CA . ASP A 1 113 ? -22.666 6.193 27.523 1.00 91.50 113 ASP A CA 1
ATOM 838 C C . ASP A 1 113 ? -21.272 6.295 26.895 1.00 91.50 113 ASP A C 1
ATOM 840 O O . ASP A 1 113 ? -20.292 5.662 27.306 1.00 91.50 113 ASP A O 1
ATOM 844 N N . LYS A 1 114 ? -21.159 7.190 25.910 1.00 91.44 114 LYS A N 1
ATOM 845 C CA . LYS A 1 114 ? -19.906 7.460 25.192 1.00 91.44 114 LYS A CA 1
ATOM 846 C C . LYS A 1 114 ? -18.758 7.861 26.123 1.00 91.44 114 LYS A C 1
ATOM 848 O O . LYS A 1 114 ? -17.615 7.480 25.888 1.00 91.44 114 LYS A O 1
ATOM 853 N N . ALA A 1 115 ? -19.047 8.604 27.193 1.00 92.31 115 ALA A N 1
ATOM 854 C CA . ALA A 1 115 ? -18.029 9.058 28.139 1.00 92.31 115 ALA A CA 1
ATOM 855 C C . ALA A 1 115 ? -17.391 7.900 28.925 1.00 92.31 115 ALA A C 1
ATOM 857 O O . ALA A 1 115 ? -16.189 7.924 29.191 1.00 92.31 115 ALA A O 1
ATOM 858 N N . VAL A 1 116 ? -18.177 6.882 29.282 1.00 92.25 116 VAL A N 1
ATOM 859 C CA . VAL A 1 116 ? -17.680 5.703 30.000 1.00 92.25 116 VAL A CA 1
ATOM 860 C C . VAL A 1 116 ? -16.873 4.819 29.051 1.00 92.25 116 VAL A C 1
ATOM 862 O O . VAL A 1 116 ? -15.761 4.417 29.393 1.00 92.25 116 VAL A O 1
ATOM 865 N N . ALA A 1 117 ? -17.372 4.607 27.828 1.00 90.94 117 ALA A N 1
ATOM 866 C CA . ALA A 1 117 ? -16.661 3.866 26.789 1.00 90.94 117 ALA A CA 1
ATOM 867 C C . ALA A 1 117 ? -15.276 4.471 26.482 1.00 90.94 117 ALA A C 1
ATOM 869 O O . ALA A 1 117 ? -14.275 3.757 26.484 1.00 90.94 117 ALA A O 1
ATOM 870 N N . GLU A 1 118 ? -15.185 5.791 26.293 1.00 91.44 118 GLU A N 1
ATOM 871 C CA . GLU A 1 118 ? -13.903 6.470 26.041 1.00 91.44 118 GLU A CA 1
ATOM 872 C C . GLU A 1 118 ? -12.944 6.387 27.236 1.00 91.44 118 GLU A C 1
ATOM 874 O O . GLU A 1 118 ? -11.745 6.200 27.044 1.00 91.44 118 GLU A O 1
ATOM 879 N N . ARG A 1 119 ? -13.440 6.467 28.480 1.00 92.12 119 ARG A N 1
ATOM 880 C CA . ARG A 1 119 ? -12.591 6.302 29.675 1.00 92.12 119 ARG A CA 1
ATOM 881 C C . ARG A 1 119 ? -12.004 4.896 29.777 1.00 92.12 119 ARG A C 1
ATOM 883 O O . ARG A 1 119 ? -10.843 4.759 30.155 1.00 92.12 119 ARG A O 1
ATOM 890 N N . LEU A 1 120 ? -12.782 3.871 29.430 1.00 90.81 120 LEU A N 1
ATOM 891 C CA . LEU A 1 120 ? -12.317 2.482 29.394 1.00 90.81 120 LEU A CA 1
ATOM 892 C C . LEU A 1 120 ? -11.242 2.285 28.319 1.00 90.81 120 LEU A C 1
ATOM 894 O O . LEU A 1 120 ? -10.196 1.700 28.600 1.00 90.81 120 LEU A O 1
ATOM 898 N N . ILE A 1 121 ? -11.459 2.836 27.121 1.00 91.25 121 ILE A N 1
ATOM 899 C CA . ILE A 1 121 ? -10.487 2.779 26.021 1.00 91.25 121 ILE A CA 1
ATOM 900 C C . ILE A 1 121 ? -9.195 3.509 26.404 1.00 91.25 121 ILE A C 1
ATOM 902 O O . ILE A 1 121 ? -8.120 2.928 26.290 1.00 91.25 121 ILE A O 1
ATOM 906 N N . ALA A 1 122 ? -9.287 4.731 26.935 1.00 90.44 122 ALA A N 1
ATOM 907 C CA . ALA A 1 122 ? -8.126 5.505 27.378 1.00 90.44 122 ALA A CA 1
ATOM 908 C C . ALA A 1 122 ? -7.368 4.824 28.534 1.00 90.44 122 ALA A C 1
ATOM 910 O O . ALA A 1 122 ? -6.149 4.957 28.657 1.00 90.44 122 ALA A O 1
ATOM 911 N N . GLY A 1 123 ? -8.078 4.083 29.391 1.00 91.88 123 GLY A N 1
ATOM 912 C CA . GLY A 1 123 ? -7.481 3.268 30.445 1.00 91.88 123 GLY A CA 1
ATOM 913 C C . GLY A 1 123 ? -6.627 2.123 29.897 1.00 91.88 123 GLY A C 1
ATOM 914 O O . GLY A 1 123 ? -5.549 1.865 30.430 1.00 91.88 123 GLY A O 1
ATOM 915 N N . GLU A 1 124 ? -7.070 1.466 28.824 1.00 89.69 124 GLU A N 1
ATOM 916 C CA . GLU A 1 124 ? -6.304 0.407 28.152 1.00 89.69 124 GLU A CA 1
ATOM 917 C C . GLU A 1 124 ? -5.184 0.958 27.261 1.00 89.69 124 GLU A C 1
ATOM 919 O O . GLU A 1 124 ? -4.093 0.391 27.233 1.00 89.69 124 GLU A O 1
ATOM 924 N N . GLU A 1 125 ? -5.396 2.099 26.607 1.00 90.94 125 GLU A N 1
ATOM 925 C CA . GLU A 1 125 ? -4.375 2.781 25.802 1.00 90.94 125 GLU A CA 1
ATOM 926 C C . GLU A 1 125 ? -3.156 3.168 26.655 1.00 90.94 125 GLU A C 1
ATOM 928 O O . GLU A 1 125 ? -2.013 2.950 26.257 1.00 90.94 125 GLU A O 1
ATOM 933 N N . LYS A 1 126 ? -3.383 3.623 27.897 1.00 91.44 126 LYS A N 1
ATOM 934 C CA . LYS A 1 126 ? -2.303 3.888 28.863 1.00 91.44 126 LYS A CA 1
ATOM 935 C C . LYS A 1 126 ? -1.518 2.641 29.272 1.00 91.44 126 LYS A C 1
ATOM 937 O O . LYS A 1 126 ? -0.348 2.762 29.624 1.00 91.44 126 LYS A O 1
ATOM 942 N N . LYS A 1 127 ? -2.141 1.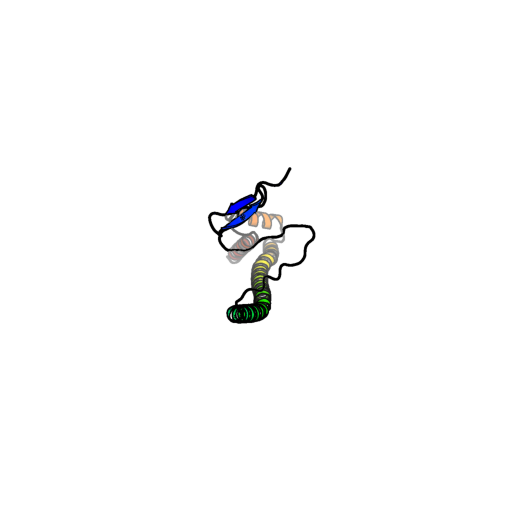461 29.268 1.00 91.56 127 LYS A N 1
ATOM 943 C CA . LYS A 1 127 ? -1.470 0.197 29.619 1.00 91.56 127 LYS A CA 1
ATOM 944 C C . LYS A 1 127 ? -0.680 -0.381 28.447 1.00 91.56 127 LYS A C 1
ATOM 946 O O . LYS A 1 127 ? 0.319 -1.060 28.672 1.00 91.56 127 LYS A O 1
ATOM 951 N N . HIS A 1 128 ? -1.115 -0.121 27.214 1.00 85.81 128 HIS A N 1
ATOM 952 C CA . HIS A 1 128 ? -0.532 -0.691 26.000 1.00 85.81 128 HIS A CA 1
ATOM 953 C C . HIS A 1 128 ? -0.294 0.380 24.921 1.00 85.81 128 HIS A C 1
ATOM 955 O O . HIS A 1 128 ? -1.004 0.403 23.917 1.00 85.81 128 HIS A O 1
ATOM 961 N N . PRO A 1 129 ? 0.746 1.223 25.070 1.00 83.88 129 PRO A N 1
ATOM 962 C CA . PRO A 1 129 ? 1.018 2.324 24.139 1.00 83.88 129 PRO A CA 1
ATOM 963 C C . PRO A 1 129 ? 1.455 1.873 22.734 1.00 83.88 129 PRO A C 1
ATOM 965 O O . PRO A 1 129 ? 1.520 2.689 21.822 1.00 83.88 129 PRO A O 1
ATOM 968 N N . SER A 1 130 ? 1.781 0.590 22.543 1.00 84.56 130 SER A N 1
ATOM 969 C CA . SER A 1 130 ? 2.169 0.025 21.245 1.00 84.56 130 SER A CA 1
ATOM 970 C C . SER A 1 130 ? 0.993 -0.485 20.406 1.00 84.56 130 SER A C 1
ATOM 972 O O . SER A 1 130 ? 1.200 -0.844 19.248 1.00 84.56 130 SER A O 1
ATOM 974 N N . MET A 1 131 ? -0.219 -0.554 20.969 1.00 80.25 131 MET A N 1
ATOM 975 C CA . MET A 1 131 ? -1.398 -1.072 20.271 1.00 80.25 131 MET A CA 1
ATOM 976 C C . MET A 1 131 ? -2.174 0.034 19.567 1.00 80.25 131 MET A C 1
ATOM 978 O O . MET A 1 131 ? -2.246 1.173 20.025 1.00 80.25 131 MET A O 1
ATOM 982 N N . THR A 1 132 ? -2.789 -0.315 18.439 1.00 85.25 132 THR A N 1
ATOM 983 C CA . THR A 1 132 ? -3.663 0.618 17.724 1.00 85.25 132 THR A CA 1
ATOM 984 C C . THR A 1 132 ? -4.983 0.795 18.477 1.00 85.25 132 THR A C 1
ATOM 986 O O . THR A 1 132 ? -5.481 -0.131 19.119 1.00 85.25 132 THR A O 1
ATOM 989 N N . ARG A 1 133 ? -5.620 1.969 18.355 1.00 82.25 133 ARG A N 1
ATOM 990 C CA . ARG A 1 133 ? -6.904 2.255 19.027 1.00 82.25 133 ARG A CA 1
ATOM 991 C C . ARG A 1 133 ? -7.974 1.186 18.754 1.00 82.25 133 ARG A C 1
ATOM 993 O O . ARG A 1 133 ? -8.746 0.859 19.649 1.00 82.25 133 ARG A O 1
ATOM 1000 N N . GLY A 1 134 ? -8.007 0.613 17.547 1.00 84.06 134 GLY A N 1
ATOM 1001 C CA . GLY A 1 134 ? -8.941 -0.463 17.192 1.00 84.06 134 GLY A CA 1
ATOM 1002 C C . GLY A 1 134 ? -8.713 -1.759 17.979 1.00 84.06 134 GLY A C 1
ATOM 1003 O O . GLY A 1 134 ? -9.676 -2.401 18.396 1.00 84.06 134 GLY A O 1
ATOM 1004 N N . GLU A 1 135 ? -7.457 -2.117 18.243 1.00 85.06 135 GLU A N 1
ATOM 1005 C CA . GLU A 1 135 ? -7.103 -3.275 19.073 1.00 85.06 135 GLU A CA 1
ATOM 1006 C C . GLU A 1 135 ? -7.433 -3.034 20.547 1.00 85.06 135 GLU A C 1
ATOM 1008 O O . GLU A 1 135 ? -7.953 -3.935 21.208 1.00 85.06 135 GLU A O 1
ATOM 1013 N N . CYS A 1 136 ? -7.222 -1.811 21.050 1.00 87.81 136 CYS A N 1
ATOM 1014 C CA . CYS A 1 136 ? -7.646 -1.426 22.397 1.00 87.81 136 CYS A CA 1
ATOM 1015 C C . CYS A 1 136 ? -9.167 -1.548 22.559 1.00 87.81 136 CYS A C 1
ATOM 1017 O O . CYS A 1 136 ? -9.627 -2.164 23.517 1.00 87.81 136 CYS A O 1
ATOM 1019 N N . VAL A 1 137 ? -9.953 -1.034 21.605 1.00 88.88 137 VAL A N 1
ATOM 1020 C CA . VAL A 1 137 ? -11.424 -1.151 21.619 1.00 88.88 137 VAL A CA 1
ATOM 1021 C C . VAL A 1 137 ? -11.860 -2.617 21.649 1.00 88.88 137 VAL A C 1
ATOM 1023 O O . VAL A 1 137 ? -12.721 -2.981 22.449 1.00 88.88 137 VAL A O 1
ATOM 1026 N N . ARG A 1 138 ? -11.242 -3.471 20.823 1.00 88.50 138 ARG A N 1
ATOM 1027 C CA . ARG A 1 138 ? -11.548 -4.907 20.782 1.00 88.50 138 ARG A CA 1
ATOM 1028 C C . ARG A 1 138 ? -11.234 -5.601 22.108 1.00 88.50 138 ARG A C 1
ATOM 1030 O O . ARG A 1 138 ? -12.050 -6.367 22.604 1.00 88.50 138 ARG A O 1
ATOM 1037 N N . ARG A 1 139 ? -10.099 -5.278 22.730 1.00 89.38 139 ARG A N 1
ATOM 1038 C CA . ARG A 1 139 ? -9.710 -5.837 24.032 1.00 89.38 139 ARG A CA 1
ATOM 1039 C C . ARG A 1 139 ? -10.660 -5.429 25.159 1.00 89.38 139 ARG A C 1
ATOM 1041 O O . ARG A 1 139 ? -10.994 -6.264 25.995 1.00 89.38 139 ARG A O 1
ATOM 1048 N N . VAL A 1 140 ? -11.090 -4.164 25.196 1.00 90.88 140 VAL A N 1
ATOM 1049 C CA . VAL A 1 140 ? -12.075 -3.698 26.189 1.00 90.88 140 VAL A CA 1
ATOM 1050 C C . VAL A 1 140 ? -13.396 -4.444 26.006 1.00 90.88 140 VAL A C 1
ATOM 1052 O O . VAL A 1 140 ? -13.974 -4.895 26.991 1.00 90.88 140 VAL A O 1
ATOM 1055 N N . HIS A 1 141 ? -13.844 -4.610 24.759 1.00 90.38 141 HIS A N 1
ATOM 1056 C CA . HIS A 1 141 ? -15.052 -5.368 24.443 1.00 90.38 141 HIS A CA 1
ATOM 1057 C C . HIS A 1 141 ? -14.964 -6.814 24.952 1.00 90.38 141 HIS A C 1
ATOM 1059 O O . HIS A 1 141 ? -15.829 -7.237 25.714 1.00 90.38 141 HIS A O 1
ATOM 1065 N N . ASP A 1 142 ? -13.894 -7.543 24.617 1.00 90.38 142 ASP A N 1
ATOM 1066 C CA . ASP A 1 142 ? -13.710 -8.940 25.041 1.00 90.38 142 ASP A CA 1
ATOM 1067 C C . ASP A 1 142 ? -13.679 -9.082 26.575 1.00 90.38 142 ASP A C 1
ATOM 1069 O O . ASP A 1 142 ? -14.196 -10.050 27.137 1.00 90.38 142 ASP A O 1
ATOM 1073 N N . ARG A 1 143 ? -13.107 -8.093 27.275 1.00 90.19 143 ARG A N 1
ATOM 1074 C CA . ARG A 1 143 ? -13.065 -8.055 28.743 1.00 90.19 143 ARG A CA 1
ATOM 1075 C C . ARG A 1 143 ? -14.450 -7.859 29.356 1.00 90.19 143 ARG A C 1
ATOM 1077 O O . ARG A 1 143 ? -14.791 -8.568 30.298 1.00 90.19 143 ARG A O 1
ATOM 1084 N N . LEU A 1 144 ? -15.238 -6.928 28.819 1.00 90.19 144 LEU A N 1
ATOM 1085 C CA . LEU A 1 144 ? -16.612 -6.686 29.268 1.00 90.19 144 LEU A CA 1
ATOM 1086 C C . LEU A 1 144 ? -17.520 -7.880 28.970 1.00 90.19 144 LEU A C 1
ATOM 1088 O O . LEU A 1 144 ? -18.333 -8.252 29.809 1.00 90.19 144 LEU A O 1
ATOM 1092 N N . GLU A 1 145 ? -17.360 -8.521 27.812 1.00 89.38 145 GLU A N 1
ATOM 1093 C CA . GLU A 1 145 ? -18.127 -9.716 27.458 1.00 89.38 145 GLU A CA 1
ATOM 1094 C C . GLU A 1 145 ? -17.810 -10.893 28.396 1.00 89.38 145 GLU A C 1
ATOM 1096 O O . GLU A 1 145 ? -18.705 -11.655 28.768 1.00 89.38 145 GLU A O 1
ATOM 1101 N N . TYR A 1 146 ? -16.549 -11.031 28.820 1.00 91.25 146 TYR A N 1
ATOM 1102 C CA . TYR A 1 146 ? -16.149 -12.015 29.826 1.00 91.25 146 TYR A CA 1
ATOM 1103 C C . TYR A 1 146 ? -16.756 -11.722 31.204 1.00 91.25 146 TYR A C 1
ATOM 1105 O O . TYR A 1 146 ? -17.242 -12.645 31.853 1.00 91.25 146 TYR A O 1
ATOM 1113 N N . GLU A 1 147 ? -16.758 -10.459 31.643 1.00 89.81 147 GLU A N 1
ATOM 1114 C CA . GLU A 1 147 ? -17.378 -10.053 32.913 1.00 89.81 147 GLU A CA 1
ATOM 1115 C C . GLU A 1 147 ? -18.901 -10.228 32.894 1.00 89.81 147 GLU A C 1
ATOM 1117 O O . GLU A 1 147 ? -19.465 -10.670 33.885 1.00 89.81 147 GLU A O 1
ATOM 1122 N N . HIS A 1 148 ? -19.564 -9.958 31.768 1.00 87.81 148 HIS A N 1
ATOM 1123 C CA . HIS A 1 148 ? -21.016 -10.112 31.642 1.00 87.81 148 HIS A CA 1
ATOM 1124 C C . HIS A 1 148 ? -21.476 -11.578 31.613 1.00 87.81 148 HIS A C 1
ATOM 1126 O O . HIS A 1 148 ? -22.615 -11.877 31.961 1.00 87.81 148 HIS A O 1
ATOM 1132 N N . ARG A 1 149 ? -20.608 -12.504 31.178 1.00 87.50 149 ARG A N 1
ATOM 1133 C CA . ARG A 1 149 ? -20.892 -13.949 31.178 1.00 87.50 149 ARG A CA 1
ATOM 1134 C C . ARG A 1 149 ? -20.694 -14.626 32.536 1.00 87.50 149 ARG A C 1
ATOM 1136 O O . ARG A 1 149 ? -21.029 -15.805 32.650 1.00 87.50 149 ARG A O 1
ATOM 1143 N N . ARG A 1 150 ? -20.100 -13.936 33.507 1.00 82.06 150 ARG A N 1
ATOM 1144 C CA . ARG A 1 150 ? -19.720 -14.489 34.807 1.00 82.06 150 ARG A CA 1
ATOM 1145 C C . ARG A 1 150 ? -20.731 -14.120 35.882 1.00 82.06 150 ARG A C 1
ATOM 1147 O O . ARG A 1 150 ? -20.948 -14.989 36.753 1.00 82.06 150 ARG A O 1
#

pLDDT: mean 73.04, std 18.13, range [29.69, 94.44]

Secondary structure (DSSP, 8-state):
----EEE-TTT--EEETTSPP--TT------------------S-TTHHHHHHHHHHHHHHHHHHHHHHHHHHHHHHHHHHHHHHHHHHHHHHHHHHHHHHHHHHHHHHTTT-HHHHHHHHHHHHHH-TTS-HHHHHHHHHHHHHHHHT-

Radius of gyration: 45.57 Å; chains: 1; bounding box: 97×56×90 Å

Sequence (150 aa):
MAPNKYKCPHCGEMVTFGEHFCLINGTKEESSADSPEVNNKKSENSGSLKRIGVILVVATLTGAMLWPFLGIYALFAGLIVMGIIAVVLSVLGRSQNNGGAYYRQLLSMVGGDKAVAERLIAGEEKKHPSMTRGECVRRVHDRLEYEHRR